Protein AF-A0A523YW96-F1 (afdb_monomer)

pLDDT: mean 78.61, std 20.6, range [33.56, 95.81]

Secondary structure (DSSP, 8-state):
--SHHHHHHHHHHHHHHHHHHHHHHHHHHHHHTT-----EEHHHHHHHHT-EES-GGGTT-EESEEES-TTT--TTEEEE--B-SS-BGGGGHHHHHHTT-SEEEEETT-S-STT--SSEEEEES-HHHHHHHHHHHHHHH--S-------SS-HHHHHHHHHHHHTT-

Sequence (169 aa):
MDLRLKAMKSRRAGLSETYQSAEGGLRSVISRLEIGMISLRFDQLAAITGGTLYNTGNASRSFRGVSIDSRSTKANELFFAIRGVRNDGHDFIDQAVQKGASGIVAELTYPKLDHIEDVAVVAVHNSHEAMIKLAKYYRETSRARFVAITGSNGKTTTKELAFRLISTV

Mean predicted aligned error: 11.54 Å

Structure (mmCIF, N/CA/C/O backbone):
data_AF-A0A523YW96-F1
#
_entry.id   AF-A0A523YW96-F1
#
loop_
_atom_site.group_PDB
_atom_site.id
_atom_site.type_symbol
_atom_site.label_atom_id
_atom_site.label_alt_id
_atom_site.label_comp_id
_atom_site.label_asym_id
_atom_site.label_entity_id
_atom_site.label_seq_id
_atom_site.pdbx_PDB_ins_code
_atom_site.Cartn_x
_atom_site.Cartn_y
_atom_site.Cartn_z
_atom_site.occupancy
_atom_site.B_iso_or_equiv
_atom_site.auth_seq_id
_atom_site.auth_comp_id
_atom_site.auth_asym_id
_atom_site.auth_atom_id
_atom_site.pdbx_PDB_model_num
ATOM 1 N N . MET A 1 1 ? 49.634 9.714 -12.722 1.00 43.75 1 MET A N 1
ATOM 2 C CA . MET A 1 1 ? 48.515 8.758 -12.577 1.00 43.75 1 MET A CA 1
ATOM 3 C C . MET A 1 1 ? 47.240 9.489 -12.124 1.00 43.75 1 MET A C 1
ATOM 5 O O . MET A 1 1 ? 46.650 9.089 -11.137 1.00 43.75 1 MET A O 1
ATOM 9 N N . ASP A 1 2 ? 46.825 10.583 -12.795 1.00 53.31 2 ASP A N 1
ATOM 10 C CA . ASP A 1 2 ? 45.789 11.470 -12.208 1.00 53.31 2 ASP A CA 1
ATOM 11 C C . ASP A 1 2 ? 44.952 12.316 -13.205 1.00 53.31 2 ASP A C 1
ATOM 13 O O . ASP A 1 2 ? 44.273 13.269 -12.834 1.00 53.31 2 ASP A O 1
ATOM 17 N N . LEU A 1 3 ? 44.971 11.978 -14.503 1.00 37.53 3 LEU A N 1
ATOM 18 C CA . LEU A 1 3 ? 44.184 12.693 -15.532 1.00 37.53 3 LEU A CA 1
ATOM 19 C C . LEU A 1 3 ? 42.905 11.936 -15.943 1.00 37.53 3 LEU A C 1
ATOM 21 O O . LEU A 1 3 ? 41.872 12.553 -16.194 1.00 37.53 3 LEU A O 1
ATOM 25 N N . ARG A 1 4 ? 42.914 10.594 -15.914 1.00 39.38 4 ARG A N 1
ATOM 26 C CA . ARG A 1 4 ? 41.722 9.766 -16.201 1.00 39.38 4 ARG A CA 1
ATOM 27 C C . ARG A 1 4 ? 40.691 9.761 -15.060 1.00 39.38 4 ARG A C 1
ATOM 29 O O . ARG A 1 4 ? 39.494 9.698 -15.328 1.00 39.38 4 ARG A O 1
ATOM 36 N N . LEU A 1 5 ? 41.130 9.901 -13.805 1.00 36.62 5 LEU A N 1
ATOM 37 C CA . LEU A 1 5 ? 40.242 9.915 -12.633 1.00 36.62 5 LEU A CA 1
ATOM 38 C C . LEU A 1 5 ? 39.464 11.240 -12.503 1.00 36.62 5 LEU A C 1
ATOM 40 O O . LEU A 1 5 ? 38.274 11.230 -12.182 1.00 36.62 5 LEU A O 1
ATOM 44 N N . LYS A 1 6 ? 40.106 12.376 -12.823 1.00 37.53 6 LYS A N 1
ATOM 45 C CA . LYS A 1 6 ? 39.453 13.698 -12.891 1.00 37.53 6 LYS A CA 1
ATOM 46 C C . LYS A 1 6 ? 38.390 13.758 -13.994 1.00 37.53 6 LYS A C 1
ATOM 48 O O . LYS A 1 6 ? 37.293 14.253 -13.746 1.00 37.53 6 LYS A O 1
ATOM 53 N N . ALA A 1 7 ? 38.656 13.162 -15.160 1.00 38.47 7 ALA A N 1
ATOM 54 C CA . ALA A 1 7 ? 37.689 13.086 -16.259 1.00 38.47 7 ALA A CA 1
ATOM 55 C C . ALA A 1 7 ? 36.452 12.221 -15.922 1.00 38.47 7 ALA A C 1
ATOM 57 O O . ALA A 1 7 ? 35.330 12.587 -16.273 1.00 38.47 7 ALA A O 1
ATOM 58 N N . MET A 1 8 ? 36.623 11.107 -15.194 1.00 36.06 8 MET A N 1
ATOM 59 C CA . MET A 1 8 ? 35.497 10.265 -14.751 1.00 36.06 8 MET A CA 1
ATOM 60 C C . MET A 1 8 ? 34.656 10.918 -13.645 1.00 36.06 8 MET A C 1
ATOM 62 O O . MET A 1 8 ? 33.432 10.801 -13.679 1.00 36.06 8 MET A O 1
ATOM 66 N N . LYS A 1 9 ? 35.268 11.640 -12.692 1.00 35.81 9 LYS A N 1
ATOM 67 C CA . LYS A 1 9 ? 34.523 12.391 -11.660 1.00 35.81 9 LYS A CA 1
ATOM 68 C C . LYS A 1 9 ? 33.726 13.556 -12.259 1.00 35.81 9 LYS A C 1
ATOM 70 O O . LYS A 1 9 ? 32.570 13.737 -11.893 1.00 35.81 9 LYS A O 1
ATOM 75 N N . SER A 1 10 ? 34.300 14.270 -13.230 1.00 37.25 10 SER A N 1
ATOM 76 C CA . SER A 1 10 ? 33.623 15.362 -13.946 1.00 37.25 10 SER A CA 1
ATOM 77 C C . SER A 1 10 ? 32.424 14.868 -14.776 1.00 37.25 10 SER A C 1
ATOM 79 O O . SER A 1 10 ? 31.349 15.461 -14.706 1.00 37.25 10 SER A O 1
ATOM 81 N N . ARG A 1 11 ? 32.533 13.713 -15.458 1.00 39.88 11 ARG A N 1
ATOM 82 C CA . ARG A 1 11 ? 31.388 13.088 -16.158 1.00 39.88 11 ARG A CA 1
ATOM 83 C C . ARG A 1 11 ? 30.288 12.588 -15.211 1.00 39.88 11 ARG A C 1
ATOM 85 O O . ARG A 1 11 ? 29.120 12.614 -15.582 1.00 39.88 11 ARG A O 1
ATOM 92 N N . ARG A 1 12 ? 30.637 12.144 -13.996 1.00 34.94 12 ARG A N 1
ATOM 93 C CA . ARG A 1 12 ? 29.672 11.654 -12.992 1.00 34.94 12 ARG A CA 1
ATOM 94 C C . ARG A 1 12 ? 28.856 12.789 -12.357 1.00 34.94 12 ARG A C 1
ATOM 96 O O . ARG A 1 12 ? 27.685 12.575 -12.075 1.00 34.94 12 ARG A O 1
ATOM 103 N N . ALA A 1 13 ? 29.447 13.978 -12.206 1.00 38.25 13 ALA A N 1
ATOM 104 C CA . ALA A 1 13 ? 28.755 15.185 -11.745 1.00 38.25 13 ALA A CA 1
ATOM 105 C C . ALA A 1 13 ? 27.769 15.740 -12.796 1.00 38.25 13 ALA A C 1
ATOM 107 O O . ALA A 1 13 ? 26.630 16.063 -12.467 1.00 38.25 13 ALA A O 1
ATOM 108 N N . GLY A 1 14 ? 28.156 15.744 -14.079 1.00 34.94 14 GLY A N 1
ATOM 109 C CA . GLY A 1 14 ? 27.250 16.147 -15.165 1.00 34.94 14 GLY A CA 1
ATOM 110 C C . GLY A 1 14 ? 26.058 15.198 -15.351 1.00 34.94 14 GLY A C 1
ATOM 111 O O . GLY A 1 14 ? 24.970 15.635 -15.721 1.00 34.94 14 GLY A O 1
ATOM 112 N N . LEU A 1 15 ? 26.235 13.905 -15.039 1.00 37.47 15 LEU A N 1
ATOM 113 C CA . LEU A 1 15 ? 25.155 12.912 -15.019 1.00 37.47 15 LEU A CA 1
ATOM 114 C C . LEU A 1 15 ? 24.182 13.121 -13.845 1.00 37.47 15 LEU A C 1
ATOM 116 O O . LEU A 1 15 ? 22.994 12.889 -14.028 1.00 37.47 15 LEU A O 1
ATOM 120 N N . SER A 1 16 ? 24.632 13.579 -12.667 1.00 41.50 16 SER A N 1
ATOM 121 C CA . SER A 1 16 ? 23.721 13.891 -11.549 1.00 41.50 16 SER A CA 1
ATOM 122 C C . SER A 1 16 ? 22.865 15.134 -11.811 1.00 41.50 16 SER A C 1
ATOM 124 O O . SER A 1 16 ? 21.668 15.097 -11.548 1.00 41.50 16 SER A O 1
ATOM 126 N N . GLU A 1 17 ? 23.429 16.183 -12.417 1.00 40.22 17 GLU A N 1
ATOM 127 C CA . GLU A 1 17 ? 22.686 17.406 -12.776 1.00 40.22 17 GLU A CA 1
ATOM 128 C C . GLU A 1 17 ? 21.647 17.172 -13.882 1.00 40.22 17 GLU A C 1
ATOM 130 O O . GLU A 1 17 ? 20.523 17.680 -13.813 1.00 40.22 17 GLU A O 1
ATOM 135 N N . THR A 1 18 ? 21.981 16.349 -14.884 1.00 46.03 18 THR A N 1
ATOM 136 C CA . THR A 1 18 ? 21.007 15.929 -15.907 1.00 46.03 18 THR A CA 1
ATOM 137 C C . THR A 1 18 ? 19.942 14.990 -15.339 1.00 46.03 18 THR A C 1
ATOM 139 O O . THR A 1 18 ? 18.788 15.099 -15.746 1.00 46.03 18 THR A O 1
ATOM 142 N N . TYR A 1 19 ? 20.271 14.136 -14.360 1.00 44.03 19 TYR A N 1
ATOM 143 C CA . TYR A 1 19 ? 19.282 13.327 -13.630 1.00 44.03 19 TYR A CA 1
ATOM 144 C C . TYR A 1 19 ? 18.330 14.180 -12.783 1.00 44.03 19 TYR A C 1
ATOM 146 O O . TYR A 1 19 ? 17.130 13.929 -12.792 1.00 44.03 19 TYR A O 1
ATOM 154 N N . GLN A 1 20 ? 18.829 15.209 -12.093 1.00 40.38 20 GLN A N 1
ATOM 155 C CA . GLN A 1 20 ? 17.990 16.134 -11.322 1.00 40.38 20 GLN A CA 1
ATOM 156 C C . GLN A 1 20 ? 17.095 16.999 -12.218 1.00 40.38 20 GLN A C 1
ATOM 158 O O . GLN A 1 20 ? 15.937 17.243 -11.881 1.00 40.38 20 GLN A O 1
ATOM 163 N N . SER A 1 21 ? 17.583 17.385 -13.399 1.00 43.03 21 SER A N 1
ATOM 164 C CA . SER A 1 21 ? 16.769 18.080 -14.405 1.00 43.03 21 SER A CA 1
ATOM 165 C C . SER A 1 21 ? 15.716 17.161 -15.043 1.00 43.03 21 SER A C 1
ATOM 167 O O . SER A 1 21 ? 14.578 17.584 -15.257 1.00 43.03 21 SER A O 1
ATOM 169 N N . ALA A 1 22 ? 16.050 15.886 -15.287 1.00 47.31 22 ALA A N 1
ATOM 170 C CA . ALA A 1 22 ? 15.100 14.876 -15.754 1.00 47.31 22 ALA A CA 1
ATOM 171 C C . ALA A 1 22 ? 14.041 14.545 -14.687 1.00 47.31 22 ALA A C 1
ATOM 173 O O . ALA A 1 22 ? 12.864 14.461 -15.026 1.00 47.31 22 ALA A O 1
ATOM 174 N N . GLU A 1 23 ? 14.410 14.455 -13.401 1.00 48.31 23 GLU A N 1
ATOM 175 C CA . GLU A 1 23 ? 13.459 14.328 -12.286 1.00 48.31 23 GLU A CA 1
ATOM 176 C C . GLU A 1 23 ? 12.517 15.529 -12.180 1.00 48.31 23 GLU A C 1
ATOM 178 O O . GLU A 1 23 ? 11.344 15.342 -11.877 1.00 48.31 23 GLU A O 1
ATOM 183 N N . GLY A 1 24 ? 12.990 16.752 -12.438 1.00 45.38 24 GLY A N 1
ATOM 184 C CA . GLY A 1 24 ? 12.137 17.944 -12.479 1.00 45.38 24 GLY A CA 1
ATOM 185 C C . GLY A 1 24 ? 11.082 17.862 -13.587 1.00 45.38 24 GLY A C 1
ATOM 186 O O . GLY A 1 24 ? 9.900 18.121 -13.347 1.00 45.38 24 GLY A O 1
ATOM 187 N N . GLY A 1 25 ? 11.490 17.411 -14.778 1.00 48.41 25 GLY A N 1
ATOM 188 C CA . GLY A 1 25 ? 10.592 17.133 -15.900 1.00 48.41 25 GLY A CA 1
ATOM 189 C C . GLY A 1 25 ? 9.590 16.022 -15.581 1.00 48.41 25 GLY A C 1
ATOM 190 O O . GLY A 1 25 ? 8.385 16.235 -15.717 1.00 48.41 25 GLY A O 1
ATOM 191 N N . LEU A 1 26 ? 10.070 14.888 -15.059 1.00 51.00 26 LEU A N 1
ATOM 192 C CA . LEU A 1 26 ? 9.258 13.763 -14.587 1.00 51.00 26 LEU A CA 1
ATOM 193 C C . LEU A 1 26 ? 8.283 14.189 -13.493 1.00 51.00 26 LEU A C 1
ATOM 195 O O . LEU A 1 26 ? 7.122 13.836 -13.589 1.00 51.00 26 LEU A O 1
ATOM 199 N N . ARG A 1 27 ? 8.688 14.989 -12.503 1.00 45.06 27 ARG A N 1
ATOM 200 C CA . ARG A 1 27 ? 7.795 15.521 -11.460 1.00 45.06 27 ARG A CA 1
ATOM 201 C C . ARG A 1 27 ? 6.721 16.432 -12.036 1.00 45.06 27 ARG A C 1
ATOM 203 O O . ARG A 1 27 ? 5.579 16.345 -11.605 1.00 45.06 27 ARG A O 1
ATOM 210 N N . SER A 1 28 ? 7.057 17.265 -13.021 1.00 36.09 28 SER A N 1
ATOM 211 C CA . SER A 1 28 ? 6.076 18.141 -13.672 1.00 36.09 28 SER A CA 1
ATOM 212 C C . SER A 1 28 ? 5.082 17.360 -14.544 1.00 36.09 28 SER A C 1
ATOM 214 O O . SER A 1 28 ? 3.898 17.683 -14.555 1.00 36.09 28 SER A O 1
ATOM 216 N N . VAL A 1 29 ? 5.536 16.295 -15.215 1.00 44.84 29 VAL A N 1
ATOM 217 C CA . VAL A 1 29 ? 4.696 15.407 -16.033 1.00 44.84 29 VAL A CA 1
ATOM 218 C C . VAL A 1 29 ? 3.874 14.468 -15.143 1.00 44.84 29 VAL A C 1
ATOM 220 O O . VAL A 1 29 ? 2.694 14.295 -15.399 1.00 44.84 29 VAL A O 1
ATOM 223 N N . ILE A 1 30 ? 4.438 13.951 -14.048 1.00 44.12 30 ILE A N 1
ATOM 224 C CA . ILE A 1 30 ? 3.756 13.161 -13.004 1.00 44.12 30 ILE A CA 1
ATOM 225 C C . ILE A 1 30 ? 2.767 14.020 -12.204 1.00 44.12 30 ILE A C 1
ATOM 227 O O . ILE A 1 30 ? 1.795 13.493 -11.690 1.00 44.12 30 ILE A O 1
ATOM 231 N N . SER A 1 31 ? 2.989 15.333 -12.096 1.00 33.88 31 SER A N 1
ATOM 232 C CA . SER A 1 31 ? 2.026 16.259 -11.489 1.00 33.88 31 SER A CA 1
ATOM 233 C C . SER A 1 31 ? 0.915 16.679 -12.456 1.00 33.88 31 SER A C 1
ATOM 235 O O . SER A 1 31 ? -0.160 17.036 -11.985 1.00 33.88 31 SER A O 1
ATOM 237 N N . ARG A 1 32 ? 1.164 16.698 -13.777 1.00 33.56 32 ARG A N 1
ATOM 238 C CA . ARG A 1 32 ? 0.154 17.011 -14.814 1.00 33.56 32 ARG A CA 1
ATOM 239 C C . ARG A 1 32 ? -0.659 15.793 -15.239 1.00 33.56 32 ARG A C 1
ATOM 241 O O . ARG A 1 32 ? -1.808 15.938 -15.635 1.00 33.56 32 ARG A O 1
ATOM 248 N N . LEU A 1 33 ? -0.069 14.606 -15.170 1.00 37.19 33 LEU A N 1
ATOM 249 C CA . LEU A 1 33 ? -0.791 13.349 -15.187 1.00 37.19 33 LEU A CA 1
ATOM 250 C C . LEU A 1 33 ? -1.361 13.188 -13.785 1.00 37.19 33 LEU A C 1
ATOM 252 O O . LEU A 1 33 ? -0.639 12.800 -12.875 1.00 37.19 33 LEU A O 1
ATOM 256 N N . GLU A 1 34 ? -2.642 13.474 -13.592 1.00 36.56 34 GLU A N 1
ATOM 257 C CA . GLU A 1 34 ? -3.375 12.882 -12.478 1.00 36.56 34 GLU A CA 1
ATOM 258 C C . GLU A 1 34 ? -3.288 11.356 -12.647 1.00 36.56 34 GLU A C 1
ATOM 260 O O . GLU A 1 34 ? -4.137 10.724 -13.274 1.00 36.56 34 GLU A O 1
ATOM 265 N N . ILE A 1 35 ? -2.194 10.751 -12.171 1.00 44.94 35 ILE A N 1
ATOM 266 C CA . ILE A 1 35 ? -2.075 9.312 -11.984 1.00 44.94 35 ILE A CA 1
ATOM 267 C C . ILE A 1 35 ? -3.238 8.998 -11.066 1.00 44.94 35 ILE A C 1
ATOM 269 O O . ILE A 1 35 ? -3.193 9.399 -9.904 1.00 44.94 35 ILE A O 1
ATOM 273 N N . GLY A 1 36 ? -4.292 8.413 -11.647 1.00 48.59 36 GLY A N 1
ATOM 274 C CA . GLY A 1 36 ? -5.610 8.292 -11.039 1.00 48.59 36 GLY A CA 1
ATOM 275 C C . GLY A 1 36 ? -5.467 8.028 -9.555 1.00 48.59 36 GLY A C 1
ATOM 276 O O . GLY A 1 36 ? -4.957 6.976 -9.166 1.00 48.59 36 GLY A O 1
ATOM 277 N N . MET A 1 37 ? -5.802 9.044 -8.754 1.00 58.19 37 MET A N 1
ATOM 278 C CA . MET A 1 37 ? -5.656 8.977 -7.310 1.00 58.19 37 MET A CA 1
ATOM 279 C C . MET A 1 37 ? -6.319 7.683 -6.857 1.00 58.19 37 MET A C 1
ATOM 281 O O . MET A 1 37 ? -7.479 7.434 -7.188 1.00 58.19 37 MET A O 1
ATOM 285 N N . ILE A 1 38 ? -5.559 6.842 -6.155 1.00 69.69 38 ILE A N 1
ATOM 286 C CA . ILE A 1 38 ? -6.056 5.623 -5.520 1.00 69.69 38 ILE A CA 1
ATOM 287 C C . ILE A 1 38 ? -7.191 6.065 -4.604 1.00 69.69 38 ILE A C 1
ATOM 289 O O . ILE A 1 38 ? -6.920 6.532 -3.515 1.00 69.69 38 ILE A O 1
ATOM 293 N N . SER A 1 39 ? -8.439 5.996 -5.063 1.00 84.25 39 SER A N 1
ATOM 294 C CA . SER A 1 39 ? -9.620 6.355 -4.280 1.00 84.25 39 SER A CA 1
ATOM 295 C C . SER A 1 39 ? -10.450 5.101 -4.108 1.00 84.25 39 SER A C 1
ATOM 297 O O . SER A 1 39 ? -11.191 4.705 -5.008 1.00 84.25 39 SER A O 1
ATOM 299 N N . LEU A 1 40 ? -10.272 4.445 -2.969 1.00 88.88 40 LEU A N 1
ATOM 300 C CA . LEU A 1 40 ? -10.950 3.202 -2.630 1.00 88.88 40 LEU A CA 1
ATOM 301 C C . LEU A 1 40 ? -11.516 3.323 -1.222 1.00 88.88 40 LEU A C 1
ATOM 303 O O . LEU A 1 40 ? -10.911 3.954 -0.352 1.00 88.88 40 LEU A O 1
ATOM 307 N N . ARG A 1 41 ? -12.684 2.727 -1.007 1.00 92.75 41 ARG A N 1
ATOM 308 C CA . ARG A 1 41 ? -13.277 2.625 0.322 1.00 92.75 41 ARG A CA 1
ATOM 309 C C . ARG A 1 41 ? -12.701 1.443 1.103 1.00 92.75 41 ARG A C 1
ATOM 311 O O . ARG A 1 41 ? -12.184 0.491 0.513 1.00 92.75 41 ARG A O 1
ATOM 318 N N . PHE A 1 42 ? -12.803 1.486 2.428 1.00 92.62 42 PHE A N 1
ATOM 319 C CA . PHE A 1 42 ? -12.266 0.426 3.285 1.00 92.62 42 PHE A CA 1
ATOM 320 C C . PHE A 1 42 ? -13.047 -0.895 3.196 1.00 92.62 42 PHE A C 1
ATOM 322 O O . PHE A 1 42 ? -12.433 -1.957 3.287 1.00 92.62 42 PHE A O 1
ATOM 329 N N . ASP A 1 43 ? -14.357 -0.859 2.931 1.00 92.44 43 ASP A N 1
ATOM 330 C CA . ASP A 1 43 ? -15.159 -2.056 2.617 1.00 92.44 43 ASP A CA 1
ATOM 331 C C . ASP A 1 43 ? -14.642 -2.778 1.358 1.00 92.44 43 ASP A C 1
ATOM 333 O O . ASP A 1 43 ? -14.434 -3.993 1.353 1.00 92.44 43 ASP A O 1
ATOM 337 N N . GLN A 1 44 ? -14.360 -2.018 0.300 1.00 92.94 44 GLN A N 1
ATOM 338 C CA . GLN A 1 44 ? -13.801 -2.541 -0.945 1.00 92.94 44 GLN A CA 1
ATOM 339 C C . GLN A 1 44 ? -12.374 -3.058 -0.747 1.00 92.94 44 GLN A C 1
ATOM 341 O O . GLN A 1 44 ? -12.020 -4.104 -1.288 1.00 92.94 44 GLN A O 1
ATOM 346 N N . LEU A 1 45 ? -11.560 -2.354 0.045 1.00 94.12 45 LEU A N 1
ATOM 347 C CA . LEU A 1 45 ? -10.207 -2.792 0.384 1.00 94.12 45 LEU A CA 1
ATOM 348 C C . LEU A 1 45 ? -10.216 -4.150 1.091 1.00 94.12 45 LEU A C 1
ATOM 350 O O . LEU A 1 45 ? -9.440 -5.034 0.722 1.00 94.12 45 LEU A O 1
ATOM 354 N N . ALA A 1 46 ? -11.100 -4.332 2.074 1.00 93.81 46 ALA A N 1
ATOM 355 C CA . ALA A 1 46 ? -11.255 -5.600 2.778 1.00 93.81 46 ALA A CA 1
ATOM 356 C C . ALA A 1 46 ? -11.659 -6.722 1.806 1.00 93.81 46 ALA A C 1
ATOM 358 O O . ALA A 1 46 ? -11.018 -7.773 1.782 1.00 93.81 46 ALA A O 1
ATOM 359 N N . ALA A 1 47 ? -12.620 -6.461 0.911 1.00 93.75 47 ALA A N 1
ATOM 360 C CA . ALA A 1 47 ? -13.048 -7.423 -0.105 1.00 93.75 47 ALA A CA 1
ATOM 361 C C . ALA A 1 47 ? -11.923 -7.816 -1.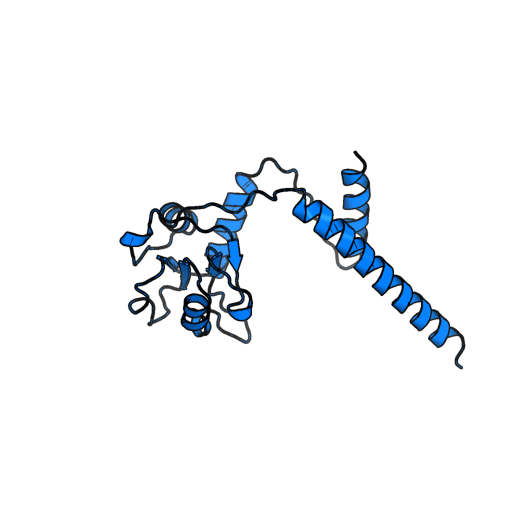086 1.00 93.75 47 ALA A C 1
ATOM 363 O O . ALA A 1 47 ? -11.750 -8.996 -1.384 1.00 93.75 47 ALA A O 1
ATOM 364 N N . ILE A 1 48 ? -11.124 -6.853 -1.564 1.00 94.19 48 ILE A N 1
ATOM 365 C CA . ILE A 1 48 ? -10.019 -7.102 -2.511 1.00 94.19 48 ILE A CA 1
ATOM 366 C C . ILE A 1 48 ? -8.875 -7.873 -1.848 1.00 94.19 48 ILE A C 1
ATOM 368 O O . ILE A 1 48 ? -8.285 -8.776 -2.446 1.00 94.19 48 ILE A O 1
ATOM 372 N N . THR A 1 49 ? -8.530 -7.508 -0.616 1.00 93.62 49 THR A N 1
ATOM 373 C CA . THR A 1 49 ? -7.416 -8.136 0.105 1.00 93.62 49 THR A CA 1
ATOM 374 C C . THR A 1 49 ? -7.802 -9.494 0.703 1.00 93.62 49 THR A C 1
ATOM 376 O O . THR A 1 49 ? -6.925 -10.342 0.914 1.00 93.62 49 THR A O 1
ATOM 379 N N . GLY A 1 50 ? -9.102 -9.749 0.889 1.00 92.31 50 GLY A N 1
ATOM 380 C CA . GLY A 1 50 ? -9.622 -10.879 1.662 1.00 92.31 50 GLY A CA 1
ATOM 381 C C . GLY A 1 50 ? -9.402 -10.688 3.164 1.00 92.31 50 GLY A C 1
ATOM 382 O O . GLY A 1 50 ? -9.153 -11.661 3.873 1.00 92.31 50 GLY A O 1
ATOM 383 N N . GLY A 1 51 ? -9.386 -9.431 3.612 1.00 91.62 51 GLY A N 1
ATOM 384 C CA . GLY A 1 51 ? -9.208 -9.046 5.006 1.00 91.62 51 GLY A CA 1
ATOM 385 C C . GLY A 1 51 ? -10.529 -8.815 5.734 1.00 91.62 51 GLY A C 1
ATOM 386 O O . GLY A 1 51 ? -11.586 -8.682 5.118 1.00 91.62 51 GLY A O 1
ATOM 387 N N . THR A 1 52 ? -10.444 -8.714 7.056 1.00 91.00 52 THR A N 1
ATOM 388 C CA . THR A 1 52 ? -11.565 -8.398 7.945 1.00 91.00 52 THR A CA 1
ATOM 389 C C . THR A 1 52 ? -11.439 -6.958 8.423 1.00 91.00 52 THR A C 1
ATOM 391 O O . THR A 1 52 ? -10.380 -6.544 8.893 1.00 91.00 52 THR A O 1
ATOM 394 N N . LEU A 1 53 ? -12.516 -6.182 8.309 1.00 90.38 53 LEU A N 1
ATOM 395 C CA . LEU A 1 53 ? -12.567 -4.813 8.818 1.00 90.38 53 LEU A CA 1
ATOM 396 C C . LEU A 1 53 ? -12.989 -4.827 10.295 1.00 90.38 53 LEU A C 1
ATOM 398 O O . LEU A 1 53 ? -14.086 -5.285 10.602 1.00 90.38 53 LEU A O 1
ATOM 402 N N . TYR A 1 54 ? -12.145 -4.306 11.187 1.00 83.50 54 TYR A N 1
ATOM 403 C CA . TYR A 1 54 ? -12.413 -4.300 12.635 1.00 83.50 54 TYR A CA 1
ATOM 404 C C . TYR A 1 54 ? -13.298 -3.125 13.078 1.00 83.50 54 TYR A C 1
ATOM 406 O O . TYR A 1 54 ? -14.123 -3.277 13.972 1.00 83.50 54 TYR A O 1
ATOM 414 N N . ASN A 1 55 ? -13.203 -1.971 12.407 1.00 72.94 55 ASN A N 1
ATOM 415 C CA . ASN A 1 55 ? -14.011 -0.788 12.712 1.00 72.94 55 ASN A CA 1
ATOM 416 C C . ASN A 1 55 ? -14.949 -0.438 11.547 1.00 72.94 55 ASN A C 1
ATOM 418 O O . ASN A 1 55 ? -14.622 0.359 10.659 1.00 72.94 55 ASN A O 1
ATOM 422 N N . THR A 1 56 ? -16.134 -1.050 11.547 1.00 71.00 56 THR A N 1
ATOM 423 C CA . THR A 1 56 ? -17.158 -0.860 10.508 1.00 71.00 56 THR A CA 1
ATOM 424 C C . THR A 1 56 ? -17.710 0.564 10.445 1.00 71.00 56 THR A C 1
ATOM 426 O O . THR A 1 56 ? -18.186 0.967 9.384 1.00 71.00 56 THR A O 1
ATOM 429 N N . GLY A 1 57 ? -17.572 1.370 11.505 1.00 73.25 57 GLY A N 1
ATOM 430 C CA . GLY A 1 57 ? -17.954 2.788 11.495 1.00 73.25 57 GLY A CA 1
ATOM 431 C C . GLY A 1 57 ? -17.187 3.615 10.456 1.00 73.25 57 GLY A C 1
ATOM 432 O O . GLY A 1 57 ? -17.711 4.589 9.920 1.00 73.25 57 GLY A O 1
ATOM 433 N N . ASN A 1 58 ? -15.977 3.179 10.093 1.00 80.38 58 ASN A N 1
ATOM 434 C CA . ASN A 1 58 ? -15.146 3.817 9.075 1.00 80.38 58 ASN A CA 1
ATOM 435 C C . ASN A 1 58 ? -15.216 3.120 7.698 1.00 80.38 58 ASN A C 1
ATOM 437 O O . ASN A 1 58 ? -14.509 3.531 6.779 1.00 80.38 58 ASN A O 1
ATOM 441 N N . ALA A 1 59 ? -16.068 2.102 7.514 1.00 80.50 59 ALA A N 1
ATOM 442 C CA . ALA A 1 59 ? -16.104 1.275 6.299 1.00 80.50 59 ALA A CA 1
ATOM 443 C C . ALA A 1 59 ? -16.333 2.071 5.003 1.00 80.50 59 ALA A C 1
ATOM 445 O O . ALA A 1 59 ? -15.753 1.758 3.963 1.00 80.50 59 ALA A O 1
ATOM 446 N N . SER A 1 60 ? -17.169 3.111 5.069 1.00 86.62 60 SER A N 1
ATOM 447 C CA . SER A 1 60 ? -17.531 3.957 3.927 1.00 86.62 60 SER A CA 1
ATOM 448 C C . SER A 1 60 ? -16.498 5.042 3.611 1.00 86.62 60 SER A C 1
ATOM 450 O O . SER A 1 60 ? -16.581 5.667 2.550 1.00 86.62 60 SER A O 1
ATOM 452 N N . ARG A 1 61 ? -15.517 5.274 4.497 1.00 88.94 61 ARG A N 1
ATOM 453 C CA . ARG A 1 61 ? -14.458 6.263 4.270 1.00 88.94 61 ARG A CA 1
ATOM 454 C C . ARG A 1 61 ? -13.515 5.767 3.181 1.00 88.94 61 ARG A C 1
ATOM 456 O O . ARG A 1 61 ? -13.306 4.568 3.008 1.00 88.94 61 ARG A O 1
ATOM 463 N N . SER A 1 62 ? -12.949 6.714 2.444 1.00 90.12 62 SER A N 1
ATOM 464 C CA . SER A 1 62 ? -11.994 6.450 1.371 1.00 90.12 62 SER A CA 1
ATOM 465 C C . SER A 1 62 ? -10.609 6.966 1.724 1.00 90.12 62 SER A C 1
ATOM 467 O O . SER A 1 62 ? -10.490 8.054 2.290 1.00 90.12 62 SER A O 1
ATOM 469 N N . PHE A 1 63 ? -9.580 6.253 1.286 1.00 90.19 63 PHE A N 1
ATOM 470 C CA . PHE A 1 63 ? -8.201 6.738 1.270 1.00 90.19 63 PHE A CA 1
ATOM 471 C C . PHE A 1 63 ? -7.811 7.179 -0.147 1.00 90.19 63 PHE A C 1
ATOM 473 O O . PHE A 1 63 ? -8.471 6.807 -1.114 1.00 90.19 63 PHE A O 1
ATOM 480 N N . ARG A 1 64 ? -6.772 8.014 -0.251 1.00 88.19 64 ARG A N 1
ATOM 481 C CA . ARG A 1 64 ? -6.280 8.671 -1.478 1.00 88.19 64 ARG A CA 1
ATOM 482 C C . ARG A 1 64 ? -4.841 8.300 -1.857 1.00 88.19 64 ARG A C 1
ATOM 484 O O . ARG A 1 64 ? -4.327 8.765 -2.872 1.00 88.19 64 ARG A O 1
ATOM 491 N N . GLY A 1 65 ? -4.187 7.475 -1.044 1.00 88.00 65 GLY A N 1
ATOM 492 C CA . GLY A 1 65 ? -2.808 7.040 -1.240 1.00 88.00 65 GLY A CA 1
ATOM 493 C C . GLY A 1 65 ? -2.452 5.877 -0.322 1.00 88.00 65 GLY A C 1
ATOM 494 O O . GLY A 1 65 ? -3.215 5.544 0.582 1.00 88.00 65 GLY A O 1
ATOM 495 N N . VAL A 1 66 ? -1.303 5.252 -0.568 1.00 91.00 66 VAL A N 1
ATOM 496 C CA . VAL A 1 66 ? -0.792 4.125 0.222 1.00 91.00 66 VAL A CA 1
ATOM 497 C C . VAL A 1 66 ? 0.661 4.406 0.588 1.00 91.00 66 VAL A C 1
ATOM 499 O O . VAL A 1 66 ? 1.447 4.788 -0.278 1.00 91.00 66 VAL A O 1
ATOM 502 N N . SER A 1 67 ? 1.023 4.184 1.848 1.00 91.69 67 SER A N 1
ATOM 503 C CA . SER A 1 67 ? 2.393 4.290 2.347 1.00 91.69 67 SER A CA 1
ATOM 504 C C . SER A 1 67 ? 2.784 3.019 3.099 1.00 91.69 67 SER A C 1
ATOM 506 O O . SER A 1 67 ? 1.989 2.467 3.851 1.00 91.69 67 SER A O 1
ATOM 508 N N . ILE A 1 68 ? 4.027 2.571 2.918 1.00 92.50 68 ILE A N 1
ATOM 509 C CA . ILE A 1 68 ? 4.650 1.493 3.712 1.00 92.50 68 ILE A CA 1
ATOM 510 C C . ILE A 1 68 ? 5.649 2.039 4.742 1.00 92.50 68 ILE A C 1
ATOM 512 O O . ILE A 1 68 ? 6.263 1.275 5.479 1.00 92.50 68 ILE A O 1
ATOM 516 N N . ASP A 1 69 ? 5.856 3.358 4.765 1.00 89.94 69 ASP A N 1
ATOM 517 C CA . ASP A 1 69 ? 6.777 4.036 5.674 1.00 89.94 69 ASP A CA 1
ATOM 518 C C . ASP A 1 69 ? 5.978 5.006 6.551 1.00 89.94 69 ASP A C 1
ATOM 520 O O . ASP A 1 69 ? 5.366 5.975 6.082 1.00 89.94 69 ASP A O 1
ATOM 524 N N . SER A 1 70 ? 5.968 4.733 7.854 1.00 88.44 70 SER A N 1
ATOM 525 C CA . SER A 1 70 ? 5.250 5.529 8.850 1.00 88.44 70 SER A CA 1
ATOM 526 C C . SER A 1 70 ? 5.750 6.976 8.888 1.00 88.44 70 SER A C 1
ATOM 528 O O . SER A 1 70 ? 4.987 7.889 9.199 1.00 88.44 70 SER A O 1
ATOM 530 N N . ARG A 1 71 ? 7.011 7.221 8.504 1.00 87.88 71 ARG A N 1
ATOM 531 C CA . ARG A 1 71 ? 7.632 8.555 8.509 1.00 87.88 71 ARG A CA 1
ATOM 532 C C . ARG A 1 71 ? 7.117 9.444 7.382 1.00 87.88 71 ARG A C 1
ATOM 534 O O . ARG A 1 71 ? 7.104 10.663 7.547 1.00 87.88 71 ARG A O 1
ATOM 541 N N . SER A 1 72 ? 6.719 8.854 6.253 1.00 86.75 72 SER A N 1
ATOM 542 C CA . SER A 1 72 ? 6.198 9.578 5.086 1.00 86.75 72 SER A CA 1
ATOM 543 C C . SER A 1 72 ? 4.677 9.565 4.975 1.00 86.75 72 SER A C 1
ATOM 545 O O . SER A 1 72 ? 4.158 10.202 4.063 1.00 86.75 72 SER A O 1
ATOM 547 N N . THR A 1 73 ? 3.984 8.850 5.866 1.00 87.81 73 THR A N 1
ATOM 548 C CA . THR A 1 73 ? 2.521 8.717 5.847 1.00 87.81 73 THR A CA 1
ATOM 549 C C . THR A 1 73 ? 1.845 10.065 6.091 1.00 87.81 73 THR A C 1
ATOM 551 O O . THR A 1 73 ? 2.273 10.833 6.957 1.00 87.81 73 THR A O 1
ATOM 554 N N . LYS A 1 74 ? 0.793 10.354 5.320 1.00 87.12 74 LYS A N 1
ATOM 555 C CA . LYS A 1 74 ? 0.037 11.612 5.378 1.00 87.12 74 LYS A CA 1
ATOM 556 C C . LYS A 1 74 ? -1.449 11.394 5.656 1.00 87.12 74 LYS A C 1
ATOM 558 O O . LYS A 1 74 ? -1.979 10.288 5.566 1.00 87.12 74 LYS A O 1
ATOM 563 N N . ALA A 1 75 ? -2.135 12.506 5.912 1.00 86.56 75 ALA A N 1
ATOM 564 C CA . ALA A 1 75 ? -3.588 12.562 5.957 1.00 86.56 75 ALA A CA 1
ATOM 565 C C . ALA A 1 75 ? -4.225 11.959 4.695 1.00 86.56 75 ALA A C 1
ATOM 567 O O . ALA A 1 75 ? -3.801 12.253 3.577 1.00 86.56 75 ALA A O 1
ATOM 568 N N . ASN A 1 76 ? -5.286 11.170 4.884 1.00 86.44 76 ASN A N 1
ATOM 569 C CA . ASN A 1 76 ? -6.000 10.440 3.826 1.00 86.44 76 ASN A CA 1
ATOM 570 C C . ASN A 1 76 ? -5.197 9.325 3.143 1.00 86.44 76 ASN A C 1
ATOM 572 O O . ASN A 1 76 ? -5.641 8.812 2.119 1.00 86.44 76 ASN A O 1
ATOM 576 N N . GLU A 1 77 ? -4.043 8.924 3.672 1.00 90.94 77 GLU A N 1
ATOM 577 C CA . GLU A 1 77 ? -3.331 7.747 3.175 1.00 90.94 77 GLU A CA 1
ATOM 578 C C . GLU A 1 77 ? -3.668 6.507 4.004 1.00 90.94 77 GLU A C 1
ATOM 580 O O . GLU A 1 77 ? -4.076 6.587 5.167 1.00 90.94 77 GLU A O 1
ATOM 585 N N . LEU A 1 78 ? -3.522 5.353 3.368 1.00 92.44 78 LEU A N 1
ATOM 586 C CA . LEU A 1 78 ? -3.534 4.043 3.986 1.00 92.44 78 LEU A CA 1
ATOM 587 C C . LEU A 1 78 ? -2.099 3.675 4.365 1.00 92.44 78 LEU A C 1
ATOM 589 O O . LEU A 1 78 ? -1.227 3.640 3.495 1.00 92.44 78 LEU A O 1
ATOM 593 N N . PHE A 1 79 ? -1.853 3.366 5.634 1.00 94.50 79 PHE A N 1
ATOM 594 C CA . PHE A 1 79 ? -0.584 2.779 6.046 1.00 94.50 79 PHE A CA 1
ATOM 595 C C . PHE A 1 79 ? -0.648 1.258 5.930 1.00 94.50 79 PHE A C 1
ATOM 597 O O . PHE A 1 79 ? -1.579 0.620 6.421 1.00 94.50 79 PHE A O 1
ATOM 604 N N . PHE A 1 80 ? 0.346 0.674 5.277 1.00 94.75 80 PHE A N 1
ATOM 605 C CA . PHE A 1 80 ? 0.433 -0.756 5.048 1.00 94.75 80 PHE A CA 1
ATOM 606 C C . PHE A 1 80 ? 1.593 -1.328 5.863 1.00 94.75 80 PHE A C 1
ATOM 608 O O . PHE A 1 80 ? 2.763 -1.122 5.530 1.00 94.75 80 PHE A O 1
ATOM 615 N N . ALA A 1 81 ? 1.268 -2.052 6.932 1.00 94.12 81 ALA A N 1
ATOM 616 C CA . ALA A 1 81 ? 2.247 -2.650 7.825 1.00 94.12 81 ALA A CA 1
ATOM 617 C C . ALA A 1 81 ? 2.874 -3.889 7.169 1.00 94.12 81 ALA A C 1
ATOM 619 O O . ALA A 1 81 ? 2.389 -5.006 7.311 1.00 94.12 81 ALA A O 1
ATOM 620 N N . ILE A 1 82 ? 3.945 -3.681 6.400 1.00 92.81 82 ILE A N 1
ATOM 621 C CA . ILE A 1 82 ? 4.698 -4.763 5.757 1.00 92.81 82 ILE A CA 1
ATOM 622 C C . ILE A 1 82 ? 5.790 -5.264 6.702 1.00 92.81 82 ILE A C 1
ATOM 624 O O . ILE A 1 82 ? 6.617 -4.485 7.183 1.00 92.81 82 ILE A O 1
ATOM 628 N N . ARG A 1 83 ? 5.856 -6.581 6.908 1.00 88.31 83 ARG A N 1
ATOM 629 C CA . ARG A 1 83 ? 6.976 -7.212 7.613 1.00 88.31 83 ARG A CA 1
ATOM 630 C C . ARG A 1 83 ? 8.207 -7.283 6.703 1.00 88.31 83 ARG A C 1
ATOM 632 O O . ARG A 1 83 ? 8.208 -7.970 5.683 1.00 88.31 83 ARG A O 1
ATOM 639 N N . GLY A 1 84 ? 9.261 -6.559 7.068 1.00 85.81 84 GLY A N 1
ATOM 640 C CA . GLY A 1 84 ? 10.555 -6.594 6.393 1.00 85.81 84 GLY A CA 1
ATOM 641 C C . GLY A 1 84 ? 11.540 -7.569 7.044 1.00 85.81 84 GLY A C 1
ATOM 642 O O . GLY A 1 84 ? 11.281 -8.150 8.091 1.00 85.81 84 GLY A O 1
ATOM 643 N N . VAL A 1 85 ? 12.722 -7.714 6.435 1.00 84.00 85 VAL A N 1
ATOM 644 C CA . VAL A 1 85 ? 13.799 -8.587 6.954 1.00 84.00 85 VAL A CA 1
ATOM 645 C C . VAL A 1 85 ? 14.418 -8.040 8.246 1.00 84.00 85 VAL A C 1
ATOM 647 O O . VAL A 1 85 ? 14.864 -8.806 9.092 1.00 84.00 85 VAL A O 1
ATOM 650 N N . ARG A 1 86 ? 14.496 -6.709 8.375 1.00 84.12 86 ARG A N 1
ATOM 651 C CA . ARG A 1 86 ? 15.137 -6.028 9.516 1.00 84.12 86 ARG A CA 1
ATOM 652 C C . ARG A 1 86 ? 14.147 -5.370 10.469 1.00 84.12 86 ARG A C 1
ATOM 654 O O . ARG A 1 86 ? 14.425 -5.305 11.657 1.00 84.12 86 ARG A O 1
ATOM 661 N N . ASN A 1 87 ? 13.033 -4.878 9.933 1.00 87.75 87 ASN A N 1
ATOM 662 C CA . ASN A 1 87 ? 12.043 -4.103 10.668 1.00 87.75 87 ASN A CA 1
ATOM 663 C C . ASN A 1 87 ? 10.655 -4.672 10.382 1.00 87.75 87 ASN A C 1
ATOM 665 O O . ASN A 1 87 ? 10.366 -5.023 9.234 1.00 87.75 87 ASN A O 1
ATOM 669 N N . ASP A 1 88 ? 9.800 -4.699 11.399 1.00 90.00 88 ASP A N 1
ATOM 670 C CA . ASP A 1 88 ? 8.396 -5.057 11.259 1.00 90.00 88 ASP A CA 1
ATOM 671 C C . ASP A 1 88 ? 7.545 -3.783 11.141 1.00 90.00 88 ASP A C 1
ATOM 673 O O . ASP A 1 88 ? 7.559 -2.931 12.027 1.00 90.00 88 ASP A O 1
ATOM 677 N N . GLY A 1 89 ? 6.822 -3.616 10.028 1.00 90.06 89 GLY A N 1
ATOM 678 C CA . GLY A 1 89 ? 5.963 -2.452 9.792 1.00 90.06 89 GLY A CA 1
ATOM 679 C C . GLY A 1 89 ? 4.862 -2.286 10.842 1.00 90.06 89 GLY A C 1
ATOM 680 O O . GLY A 1 89 ? 4.390 -1.170 11.062 1.00 90.06 89 GLY A O 1
ATOM 681 N N . HIS A 1 90 ? 4.483 -3.373 11.516 1.00 93.56 90 HIS A N 1
ATOM 682 C CA . HIS A 1 90 ? 3.441 -3.362 12.538 1.00 93.56 90 HIS A CA 1
ATOM 683 C C . HIS A 1 90 ? 3.832 -2.550 13.776 1.00 93.56 90 HIS A C 1
ATOM 685 O O . HIS A 1 90 ? 2.980 -1.904 14.382 1.00 93.56 90 HIS A O 1
ATOM 691 N N . ASP A 1 91 ? 5.125 -2.486 14.100 1.00 92.62 91 ASP A N 1
ATOM 692 C CA . ASP A 1 91 ? 5.631 -1.710 15.239 1.00 92.62 91 ASP A CA 1
ATOM 693 C C . ASP A 1 91 ? 5.471 -0.193 15.050 1.00 92.62 91 ASP A C 1
ATOM 695 O O . ASP A 1 91 ? 5.602 0.576 16.001 1.00 92.62 91 ASP A O 1
ATOM 699 N N . PHE A 1 92 ? 5.167 0.253 13.828 1.00 92.62 92 PHE A N 1
ATOM 700 C CA . PHE A 1 92 ? 5.024 1.666 13.479 1.00 92.62 92 PHE A CA 1
ATOM 701 C C . PHE A 1 92 ? 3.577 2.091 13.212 1.00 92.62 92 PHE A C 1
ATOM 703 O O . PHE A 1 92 ? 3.348 3.207 12.737 1.00 92.62 92 PHE A O 1
ATOM 710 N N . ILE A 1 93 ? 2.597 1.235 13.520 1.00 92.88 93 ILE A N 1
ATOM 711 C CA . ILE A 1 93 ? 1.177 1.541 13.314 1.00 92.88 93 ILE A CA 1
ATOM 712 C C . ILE A 1 93 ? 0.766 2.781 14.115 1.00 92.88 93 ILE A C 1
ATOM 714 O O . ILE A 1 93 ? 0.233 3.723 13.532 1.00 92.88 93 ILE A O 1
ATOM 718 N N . ASP A 1 94 ? 1.095 2.843 15.408 1.00 91.81 94 ASP A N 1
ATOM 719 C CA . ASP A 1 94 ? 0.744 3.989 16.261 1.00 91.81 94 ASP A CA 1
ATOM 720 C C . ASP A 1 94 ? 1.341 5.298 15.722 1.00 91.81 94 ASP A C 1
ATOM 722 O O . ASP A 1 94 ? 0.692 6.344 15.703 1.00 91.81 94 ASP A O 1
ATOM 726 N N . GLN A 1 95 ? 2.570 5.236 15.203 1.00 92.44 95 GLN A N 1
ATOM 727 C CA . GLN A 1 95 ? 3.223 6.382 14.577 1.00 92.44 95 GLN A CA 1
ATOM 728 C C . GLN A 1 95 ? 2.488 6.830 13.306 1.00 92.44 95 GLN A C 1
ATOM 730 O O . GLN A 1 95 ? 2.341 8.031 13.073 1.00 92.44 95 GLN A O 1
ATOM 735 N N . ALA A 1 96 ? 2.033 5.889 12.477 1.00 91.88 96 ALA A N 1
ATOM 736 C CA . ALA A 1 96 ? 1.271 6.200 11.274 1.00 91.88 96 ALA A CA 1
ATOM 737 C C . ALA A 1 96 ? -0.088 6.837 11.613 1.00 91.88 96 ALA A C 1
ATOM 739 O O . ALA A 1 96 ? -0.469 7.830 10.990 1.00 91.88 96 ALA A O 1
ATOM 740 N N . VAL A 1 97 ? -0.776 6.330 12.643 1.00 91.06 97 VAL A N 1
ATOM 741 C CA . VAL A 1 97 ? -2.024 6.920 13.158 1.00 91.06 97 VAL A CA 1
ATOM 742 C C . VAL A 1 97 ? -1.782 8.352 13.639 1.00 91.06 97 VAL A C 1
ATOM 744 O O . VAL A 1 97 ? -2.475 9.267 13.200 1.00 91.06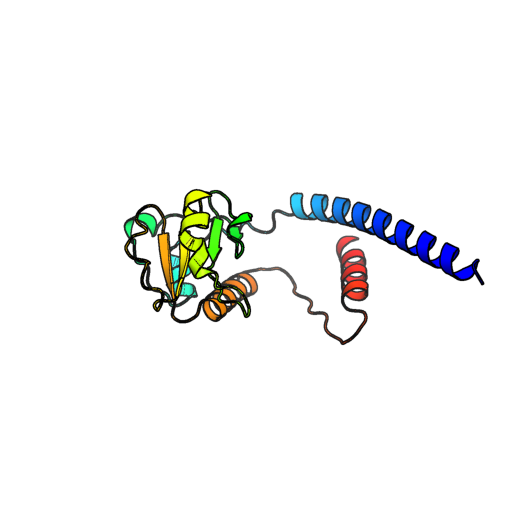 97 VAL A O 1
ATOM 747 N N . GLN A 1 98 ? -0.733 8.591 14.435 1.00 90.44 98 GLN A N 1
ATOM 748 C CA . GLN A 1 98 ? -0.363 9.939 14.900 1.00 90.44 98 GLN A CA 1
ATOM 749 C C . GLN A 1 98 ? -0.033 10.912 13.756 1.00 90.44 98 GLN A C 1
ATOM 751 O O . GLN A 1 98 ? -0.231 12.119 13.884 1.00 90.44 98 GLN A O 1
ATOM 756 N N . LYS A 1 99 ? 0.471 10.408 12.624 1.00 88.81 99 LYS A N 1
ATOM 757 C CA . LYS A 1 99 ? 0.732 11.202 11.411 1.00 88.81 99 LYS A CA 1
ATOM 758 C C . LYS A 1 99 ? -0.522 11.486 10.579 1.00 88.81 99 LYS A C 1
ATOM 760 O O . LYS A 1 99 ? -0.444 12.244 9.612 1.00 88.81 99 LYS A O 1
ATOM 765 N N . GLY A 1 100 ? -1.667 10.926 10.964 1.00 87.69 100 GLY A N 1
ATOM 766 C CA . GLY A 1 100 ? -2.957 11.149 10.321 1.00 87.69 100 GLY A CA 1
ATOM 767 C C . GLY A 1 100 ? -3.320 10.105 9.269 1.00 87.69 100 GLY A C 1
ATOM 768 O O . GLY A 1 100 ? -4.122 10.411 8.386 1.00 87.69 100 GLY A O 1
ATOM 769 N N . ALA A 1 101 ? -2.752 8.894 9.324 1.00 91.19 101 ALA A N 1
ATOM 770 C CA . ALA A 1 101 ? -3.216 7.795 8.479 1.00 91.19 101 ALA A CA 1
ATOM 771 C C . ALA A 1 101 ? -4.743 7.659 8.584 1.00 91.19 101 ALA A C 1
ATOM 773 O O . ALA A 1 101 ? -5.307 7.683 9.671 1.00 91.19 101 ALA A O 1
ATOM 774 N N . SER A 1 102 ? -5.422 7.521 7.450 1.00 90.56 102 SER A N 1
ATOM 775 C CA . SER A 1 102 ? -6.882 7.335 7.414 1.00 90.56 102 SER A CA 1
ATOM 776 C C . SER A 1 102 ? -7.309 5.886 7.637 1.00 90.56 102 SER A C 1
ATOM 778 O O . SER A 1 102 ? -8.460 5.617 7.982 1.00 90.56 102 SER A O 1
ATOM 780 N N . GLY A 1 103 ? -6.375 4.956 7.452 1.00 92.31 103 GLY A N 1
ATOM 781 C CA . GLY A 1 103 ? -6.563 3.552 7.762 1.00 92.31 103 GLY A CA 1
ATOM 782 C C . GLY A 1 103 ? -5.255 2.778 7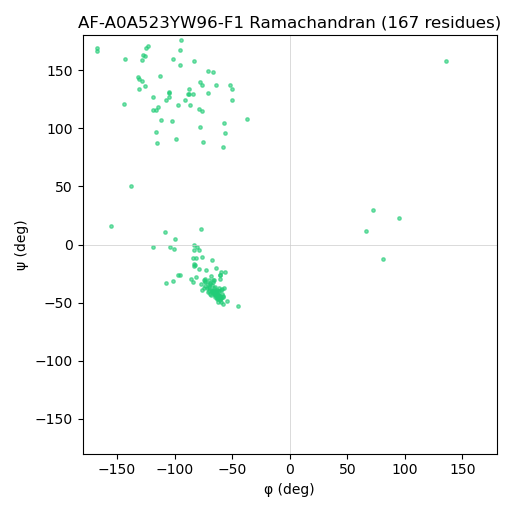.750 1.00 92.31 103 GLY A C 1
ATOM 783 O O . GLY A 1 103 ? -4.232 3.264 7.261 1.00 92.31 103 GLY A O 1
ATOM 784 N N . ILE A 1 104 ? -5.318 1.569 8.290 1.00 94.31 104 ILE A N 1
ATOM 785 C CA . ILE A 1 104 ? -4.207 0.649 8.495 1.00 94.31 104 ILE A CA 1
ATOM 786 C C . ILE A 1 104 ? -4.553 -0.691 7.842 1.00 94.31 104 ILE A C 1
ATOM 788 O O . ILE A 1 104 ? -5.665 -1.196 8.004 1.00 94.31 104 ILE A O 1
ATOM 792 N N . VAL A 1 105 ? -3.590 -1.287 7.139 1.00 94.69 105 VAL A N 1
ATOM 793 C CA . VAL A 1 105 ? -3.599 -2.721 6.825 1.00 94.69 105 VAL A CA 1
ATOM 794 C C . VAL A 1 105 ? -2.533 -3.398 7.665 1.00 94.69 105 VAL A C 1
ATOM 796 O O . VAL A 1 105 ? -1.370 -3.001 7.606 1.00 94.69 105 VAL A O 1
ATOM 799 N N . ALA A 1 106 ? -2.928 -4.411 8.427 1.00 95.06 106 ALA A N 1
ATOM 800 C CA . ALA A 1 106 ? -2.058 -5.128 9.351 1.00 95.06 106 ALA A CA 1
ATOM 801 C C . ALA A 1 106 ? -2.393 -6.620 9.377 1.00 95.06 106 ALA A C 1
ATOM 803 O O . ALA A 1 106 ? -3.477 -7.032 8.975 1.00 95.06 106 ALA A O 1
ATOM 804 N N . GLU A 1 107 ? -1.461 -7.448 9.826 1.00 94.50 107 GLU A N 1
ATOM 805 C CA . GLU A 1 107 ? -1.657 -8.885 9.941 1.00 94.50 107 GLU A CA 1
ATOM 806 C C . GLU A 1 107 ? -2.489 -9.238 11.178 1.00 94.50 107 GLU A C 1
ATOM 808 O O . GLU A 1 107 ? -2.295 -8.676 12.254 1.00 94.50 107 GLU A O 1
ATOM 813 N N . LEU A 1 108 ? -3.390 -10.213 11.034 1.00 89.56 108 LEU A N 1
ATOM 814 C CA . LEU A 1 108 ? -4.270 -10.729 12.095 1.00 89.56 108 LEU A CA 1
ATOM 815 C C . LEU A 1 108 ? -3.503 -11.232 13.325 1.00 89.56 108 LEU A C 1
ATOM 817 O O . LEU A 1 108 ? -4.052 -11.308 14.418 1.00 89.56 108 LEU A O 1
ATOM 821 N N . THR A 1 109 ? -2.241 -11.610 13.144 1.00 86.00 109 THR A N 1
ATOM 822 C CA . THR A 1 109 ? -1.362 -12.088 14.213 1.00 86.00 109 THR A CA 1
ATOM 823 C C . THR A 1 109 ? -0.842 -10.960 15.105 1.00 86.00 109 THR A C 1
ATOM 825 O O . THR A 1 109 ? -0.251 -11.248 16.145 1.00 86.00 109 THR A O 1
ATOM 828 N N . TYR A 1 110 ? -1.040 -9.690 14.730 1.00 84.81 110 TYR A N 1
ATOM 829 C CA . TYR A 1 110 ? -0.584 -8.556 15.521 1.00 84.81 110 TYR A CA 1
ATOM 830 C C . TYR A 1 110 ? -1.540 -8.296 16.702 1.00 84.81 110 TYR A C 1
ATOM 832 O O . TYR A 1 110 ? -2.695 -7.932 16.486 1.00 84.81 110 TYR A O 1
ATOM 840 N N . PRO A 1 111 ? -1.088 -8.430 17.964 1.00 68.06 111 PRO A N 1
ATOM 841 C CA . PRO A 1 111 ? -1.962 -8.474 19.145 1.00 68.06 111 PRO A CA 1
ATOM 842 C C . PRO A 1 111 ? -2.515 -7.106 19.588 1.00 68.06 111 PRO A C 1
ATOM 844 O O . PRO A 1 111 ? -3.004 -6.974 20.704 1.00 68.06 111 PRO A O 1
ATOM 847 N N . LYS A 1 112 ? -2.396 -6.068 18.753 1.00 75.31 112 LYS A N 1
ATOM 848 C CA . LYS A 1 112 ? -2.718 -4.676 19.098 1.00 75.31 112 LYS A CA 1
ATOM 849 C C . LYS A 1 112 ? -3.471 -3.978 17.964 1.00 75.31 112 LYS A C 1
ATOM 851 O O . LYS A 1 112 ? -3.045 -2.944 17.465 1.00 75.31 112 LYS A O 1
ATOM 856 N N . LEU A 1 113 ? -4.532 -4.601 17.464 1.00 77.12 113 LEU A N 1
ATOM 857 C CA . LEU A 1 113 ? -5.416 -3.950 16.489 1.00 77.12 113 LEU A CA 1
ATOM 858 C C . LEU A 1 113 ? -6.647 -3.337 17.159 1.00 77.12 113 LEU A C 1
ATOM 860 O O . LEU A 1 113 ? -7.171 -2.343 16.667 1.00 77.12 113 LEU A O 1
ATOM 864 N N . ASP A 1 114 ? -7.048 -3.877 18.309 1.00 74.19 114 ASP A N 1
ATOM 865 C CA . ASP A 1 114 ? -8.285 -3.497 18.994 1.00 74.19 114 ASP A CA 1
ATOM 866 C C . ASP A 1 114 ? -8.222 -2.109 19.652 1.00 74.19 114 ASP A C 1
ATOM 868 O O . ASP A 1 114 ? -9.259 -1.494 19.864 1.00 74.19 114 ASP A O 1
ATOM 872 N N . HIS A 1 115 ? -7.027 -1.581 19.953 1.00 80.94 115 HIS A N 1
ATOM 873 C CA . HIS A 1 115 ? -6.871 -0.249 20.563 1.00 80.94 115 HIS A CA 1
ATOM 874 C C . HIS A 1 115 ? -6.961 0.906 19.555 1.00 80.94 115 HIS A C 1
ATOM 876 O O . HIS A 1 115 ? -6.852 2.071 19.937 1.00 80.94 115 HIS A O 1
ATOM 882 N N . ILE A 1 116 ? -7.113 0.601 18.264 1.00 82.00 116 ILE A N 1
ATOM 883 C CA . ILE A 1 116 ? -7.119 1.583 17.182 1.00 82.00 116 ILE A CA 1
ATOM 884 C C . ILE A 1 116 ? -8.569 1.898 16.801 1.00 82.00 116 ILE A C 1
ATOM 886 O O . ILE A 1 116 ? -9.159 1.263 15.927 1.00 82.00 116 ILE A O 1
ATOM 890 N N . GLU A 1 117 ? -9.146 2.909 17.448 1.00 76.00 117 GLU A N 1
ATOM 891 C CA . GLU A 1 117 ? -10.560 3.271 17.261 1.00 76.00 117 GLU A CA 1
ATOM 892 C C . GLU A 1 117 ? -10.778 4.389 16.225 1.00 76.00 117 GLU A C 1
ATOM 894 O O . GLU A 1 117 ? -11.818 4.443 15.569 1.00 76.00 117 GLU A O 1
ATOM 899 N N . ASP A 1 118 ? -9.788 5.258 16.006 1.00 82.50 118 ASP A N 1
ATOM 900 C CA . ASP A 1 118 ? -9.975 6.485 15.211 1.00 82.50 118 ASP A CA 1
ATOM 901 C C . ASP A 1 118 ? -9.868 6.284 13.690 1.00 82.50 118 ASP A C 1
ATOM 903 O O . ASP A 1 118 ? -10.299 7.133 12.899 1.00 82.50 118 ASP A O 1
ATOM 907 N N . VAL A 1 119 ? -9.293 5.160 13.256 1.00 89.00 119 VAL A N 1
ATOM 908 C CA . VAL A 1 119 ? -8.992 4.881 11.845 1.00 89.00 119 VAL A CA 1
ATOM 909 C C . VAL A 1 119 ? -9.540 3.522 11.422 1.00 89.00 119 VAL A C 1
ATOM 911 O O . VAL A 1 119 ? -9.810 2.649 12.245 1.00 89.00 119 VAL A O 1
ATOM 914 N N . ALA A 1 120 ? -9.735 3.323 10.118 1.00 91.75 120 ALA A N 1
ATOM 915 C CA . ALA A 1 120 ? -10.154 2.021 9.610 1.00 91.75 120 ALA A CA 1
ATOM 916 C C . ALA A 1 120 ? -9.006 1.010 9.712 1.00 91.75 120 ALA A C 1
ATOM 918 O O . ALA A 1 120 ? -7.910 1.281 9.231 1.00 91.75 120 ALA A O 1
ATOM 919 N N . VAL A 1 121 ? -9.263 -0.174 10.266 1.00 93.31 121 VAL A N 1
ATOM 920 C CA . VAL A 1 121 ? -8.272 -1.256 10.338 1.00 93.31 121 VAL A CA 1
ATOM 921 C C . VAL A 1 121 ? -8.757 -2.447 9.527 1.00 93.31 121 VAL A C 1
ATOM 923 O O . VAL A 1 121 ? -9.775 -3.057 9.858 1.00 93.31 121 VAL A O 1
ATOM 926 N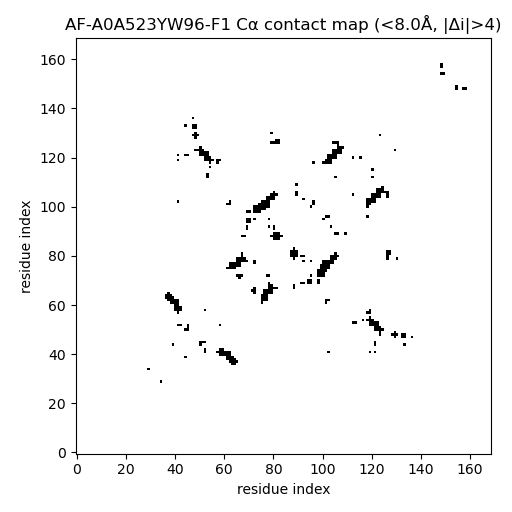 N . VAL A 1 122 ? -8.023 -2.773 8.464 1.00 94.19 122 VAL A N 1
ATOM 927 C CA . VAL A 1 122 ? -8.228 -3.980 7.659 1.00 94.19 122 VAL A CA 1
ATOM 928 C C . VAL A 1 122 ? -7.170 -4.999 8.054 1.00 94.19 122 VAL A C 1
ATOM 930 O O . VAL A 1 122 ? -5.996 -4.864 7.708 1.00 94.19 122 VAL A O 1
ATOM 933 N N . ALA A 1 123 ? -7.586 -6.028 8.781 1.00 93.94 123 ALA A N 1
ATOM 934 C CA . ALA A 1 123 ? -6.695 -7.100 9.184 1.00 93.94 123 ALA A CA 1
ATOM 935 C C . ALA A 1 123 ? -6.639 -8.192 8.111 1.00 93.94 123 ALA A C 1
ATOM 937 O O . ALA A 1 123 ? -7.669 -8.637 7.602 1.00 93.94 123 ALA A O 1
ATOM 938 N N . VAL A 1 124 ? -5.440 -8.646 7.769 1.00 95.25 124 VAL A N 1
ATOM 939 C CA . VAL A 1 124 ? -5.188 -9.639 6.717 1.00 95.25 124 VAL A CA 1
ATOM 940 C C . VAL A 1 124 ? -4.341 -10.791 7.247 1.00 95.25 124 VAL A C 1
ATOM 942 O O . VAL A 1 124 ? -3.690 -10.677 8.274 1.00 95.25 124 VAL A O 1
ATOM 945 N N . HIS A 1 125 ? -4.311 -11.924 6.551 1.00 94.12 125 HIS A N 1
ATOM 946 C CA . HIS A 1 125 ? -3.432 -13.034 6.947 1.00 94.12 125 HIS A CA 1
ATOM 947 C C . HIS A 1 125 ? -1.957 -12.753 6.630 1.00 94.12 125 HIS A C 1
ATOM 949 O O . HIS A 1 125 ? -1.075 -13.158 7.377 1.00 94.12 125 HIS A O 1
ATOM 955 N N . ASN A 1 126 ? -1.697 -12.067 5.515 1.00 94.56 126 ASN A N 1
ATOM 956 C CA . ASN A 1 126 ? -0.361 -11.704 5.066 1.00 94.56 126 ASN A CA 1
ATOM 957 C C . ASN A 1 126 ? -0.404 -10.320 4.409 1.00 94.56 126 ASN A C 1
ATOM 959 O O . ASN A 1 126 ? -1.125 -10.101 3.429 1.00 94.56 126 ASN A O 1
ATOM 963 N N . SER A 1 127 ? 0.374 -9.390 4.953 1.00 93.94 127 SER A N 1
ATOM 964 C CA . SER A 1 127 ? 0.421 -8.002 4.494 1.00 93.94 127 SER A CA 1
ATOM 965 C C . SER A 1 127 ? 0.976 -7.885 3.065 1.00 93.94 127 SER A C 1
ATOM 967 O O . SER A 1 127 ? 0.404 -7.213 2.203 1.00 93.94 127 SER A O 1
ATOM 969 N N . HIS A 1 128 ? 2.047 -8.607 2.751 1.00 93.25 128 HIS A N 1
ATOM 970 C CA . HIS A 1 128 ? 2.672 -8.571 1.433 1.00 93.25 128 HIS A CA 1
ATOM 971 C C . HIS A 1 128 ? 1.744 -9.099 0.324 1.00 93.25 128 HIS A C 1
ATOM 973 O O . HIS A 1 128 ? 1.610 -8.479 -0.733 1.00 93.25 128 HIS A O 1
ATOM 979 N N . GLU A 1 129 ? 1.046 -10.209 0.565 1.00 95.31 129 GLU A N 1
ATOM 980 C CA . GLU A 1 129 ? 0.059 -10.745 -0.379 1.00 95.31 129 GLU A CA 1
ATOM 981 C C . GLU A 1 129 ? -1.126 -9.799 -0.574 1.00 95.31 129 GLU A C 1
ATOM 983 O O . GLU A 1 129 ? -1.580 -9.602 -1.703 1.00 95.31 129 GLU A O 1
ATOM 988 N N . ALA A 1 130 ? -1.611 -9.177 0.501 1.00 94.81 130 ALA A N 1
ATOM 989 C CA . ALA A 1 130 ? -2.679 -8.190 0.420 1.00 94.81 130 ALA A CA 1
ATOM 990 C C . ALA A 1 130 ? -2.269 -6.978 -0.440 1.00 94.81 130 ALA A C 1
ATOM 992 O O . ALA A 1 130 ? -3.053 -6.529 -1.281 1.00 94.81 130 ALA A O 1
ATOM 993 N N . MET A 1 131 ? -1.022 -6.505 -0.318 1.00 93.88 131 MET A N 1
ATOM 994 C CA . MET A 1 131 ? -0.479 -5.443 -1.173 1.00 93.88 131 MET A CA 1
ATOM 995 C C . MET A 1 131 ? -0.436 -5.870 -2.646 1.00 93.88 131 MET A C 1
ATOM 997 O O . MET A 1 131 ? -0.830 -5.105 -3.528 1.00 93.88 131 MET A O 1
ATOM 1001 N N . ILE A 1 132 ? -0.006 -7.106 -2.931 1.00 94.31 132 ILE A N 1
ATOM 1002 C CA . ILE A 1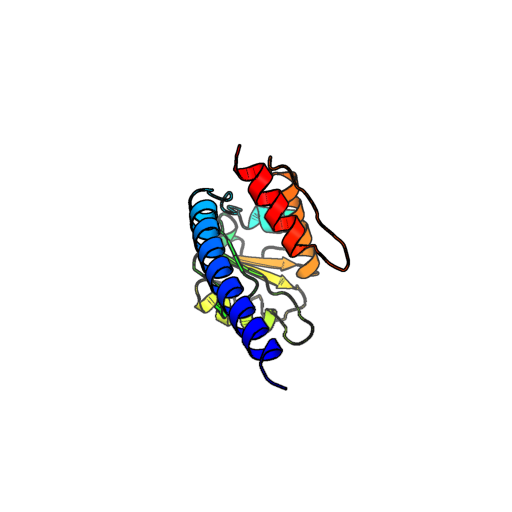 132 ? 0.007 -7.651 -4.297 1.00 94.31 132 ILE A CA 1
ATOM 1003 C C . ILE A 1 132 ? -1.410 -7.713 -4.876 1.00 94.31 132 ILE A C 1
ATOM 1005 O O . ILE A 1 132 ? -1.611 -7.316 -6.025 1.00 94.31 132 ILE A O 1
ATOM 1009 N N . LYS A 1 133 ? -2.402 -8.175 -4.102 1.00 95.06 133 LYS A N 1
ATOM 1010 C CA . LYS A 1 133 ? -3.809 -8.218 -4.539 1.00 95.06 133 LYS A CA 1
ATOM 1011 C C . LYS A 1 133 ? -4.335 -6.824 -4.871 1.00 95.06 133 LYS A C 1
ATOM 1013 O O . LYS A 1 133 ? -4.937 -6.641 -5.927 1.00 95.06 133 LYS A O 1
ATOM 1018 N N . LEU A 1 134 ? -4.051 -5.835 -4.021 1.00 92.81 134 LEU A N 1
ATOM 1019 C CA . LEU A 1 134 ? -4.434 -4.444 -4.264 1.00 92.81 134 LEU A CA 1
ATOM 1020 C C . LEU A 1 134 ? -3.770 -3.887 -5.534 1.00 92.81 134 LEU A C 1
ATOM 1022 O O . LEU A 1 134 ? -4.439 -3.295 -6.380 1.00 92.81 134 LEU A O 1
ATOM 1026 N N . ALA A 1 135 ? -2.468 -4.122 -5.710 1.00 91.25 135 ALA A N 1
ATOM 1027 C CA . ALA A 1 135 ? -1.740 -3.703 -6.905 1.00 91.25 135 ALA A CA 1
ATOM 1028 C C . ALA A 1 135 ? -2.282 -4.375 -8.179 1.00 91.25 135 ALA A C 1
ATOM 1030 O O . ALA A 1 135 ? -2.413 -3.723 -9.217 1.00 91.25 135 ALA A O 1
ATOM 1031 N N . LYS A 1 136 ? -2.633 -5.666 -8.104 1.00 92.62 136 LYS A N 1
ATOM 1032 C CA . LYS A 1 136 ? -3.250 -6.415 -9.204 1.00 92.62 136 LYS A CA 1
ATOM 1033 C C . LYS A 1 136 ? -4.614 -5.832 -9.574 1.00 92.62 136 LYS A C 1
ATOM 1035 O O . LYS A 1 136 ? -4.835 -5.568 -10.751 1.00 92.62 136 LYS A O 1
ATOM 1040 N N . TYR A 1 137 ? -5.464 -5.547 -8.588 1.00 92.00 137 TYR A N 1
ATOM 1041 C CA . TYR A 1 137 ? -6.756 -4.892 -8.805 1.00 92.00 137 TYR A CA 1
ATOM 1042 C C . TYR A 1 137 ? -6.603 -3.562 -9.561 1.00 92.00 137 TYR A C 1
ATOM 1044 O O . TYR A 1 137 ? -7.262 -3.341 -10.578 1.00 92.00 137 TYR A O 1
ATOM 1052 N N . TYR A 1 138 ? -5.680 -2.693 -9.133 1.00 89.31 138 TYR A N 1
ATOM 1053 C CA . TYR A 1 138 ? -5.411 -1.432 -9.837 1.00 89.31 138 TYR A CA 1
ATOM 1054 C C . TYR A 1 138 ? -4.834 -1.630 -11.241 1.00 89.31 138 TYR A C 1
ATOM 1056 O O . TYR A 1 138 ? -5.155 -0.879 -12.161 1.00 89.31 138 TYR A O 1
ATOM 1064 N N . ARG A 1 139 ? -3.987 -2.644 -11.434 1.00 89.44 139 ARG A N 1
ATOM 1065 C CA . ARG A 1 139 ? -3.440 -2.977 -12.752 1.00 89.44 139 ARG A CA 1
ATOM 1066 C C . ARG A 1 139 ? -4.531 -3.434 -13.721 1.00 89.44 139 ARG A C 1
ATOM 1068 O O . ARG A 1 139 ? -4.512 -3.008 -14.868 1.00 89.44 139 ARG A O 1
ATOM 1075 N N . GLU A 1 140 ? -5.450 -4.282 -13.272 1.00 89.69 140 GLU A N 1
ATOM 1076 C CA . GLU A 1 140 ? -6.531 -4.848 -14.094 1.00 89.69 140 GLU A CA 1
ATOM 1077 C C . GLU A 1 140 ? -7.630 -3.829 -14.411 1.00 89.69 140 GLU A C 1
ATOM 1079 O O . GLU A 1 140 ? -8.227 -3.876 -15.483 1.00 89.69 140 GLU A O 1
ATOM 1084 N N . THR A 1 141 ? -7.876 -2.882 -13.506 1.00 87.56 141 THR A N 1
ATOM 1085 C CA . THR A 1 141 ? -8.862 -1.807 -13.711 1.00 87.56 141 THR A CA 1
ATOM 1086 C C . THR A 1 141 ? -8.318 -0.634 -14.527 1.00 87.56 141 THR A C 1
ATOM 1088 O O . THR A 1 141 ? -9.087 0.166 -15.065 1.00 87.56 141 THR A O 1
ATOM 1091 N N . SER A 1 142 ? -6.995 -0.522 -14.653 1.00 86.62 142 SER A N 1
ATOM 1092 C CA . SER A 1 142 ? -6.359 0.536 -15.427 1.00 86.62 142 SER A CA 1
ATOM 1093 C C . SER A 1 142 ? -6.460 0.280 -16.930 1.00 86.62 142 SER A C 1
ATOM 1095 O O . SER A 1 142 ? -6.192 -0.811 -17.425 1.00 86.62 142 SER A O 1
ATOM 1097 N N . ARG A 1 143 ? -6.768 1.339 -17.687 1.00 87.38 143 ARG A N 1
ATOM 1098 C CA . ARG A 1 143 ? -6.734 1.331 -19.161 1.00 87.38 143 ARG A CA 1
ATOM 1099 C C . ARG A 1 143 ? -5.331 1.578 -19.728 1.00 87.38 143 ARG A C 1
ATOM 1101 O O . ARG A 1 143 ? -5.166 1.653 -20.945 1.00 87.38 143 ARG A O 1
ATOM 1108 N N . ALA A 1 144 ? -4.331 1.767 -18.867 1.00 87.38 144 ALA A N 1
ATOM 1109 C CA . ALA A 1 144 ? -2.963 2.016 -19.293 1.00 87.38 144 ALA A CA 1
ATOM 1110 C C . ALA A 1 144 ? -2.363 0.786 -19.991 1.00 87.38 144 ALA A C 1
ATOM 1112 O O . ALA A 1 144 ? -2.649 -0.360 -19.646 1.00 87.38 144 ALA A O 1
ATOM 1113 N N . ARG A 1 145 ? -1.468 1.022 -20.956 1.00 87.31 145 ARG A N 1
ATOM 1114 C CA . ARG A 1 145 ? -0.626 -0.044 -21.511 1.00 87.31 145 ARG A CA 1
ATOM 1115 C C . ARG A 1 145 ? 0.587 -0.232 -20.610 1.00 87.31 14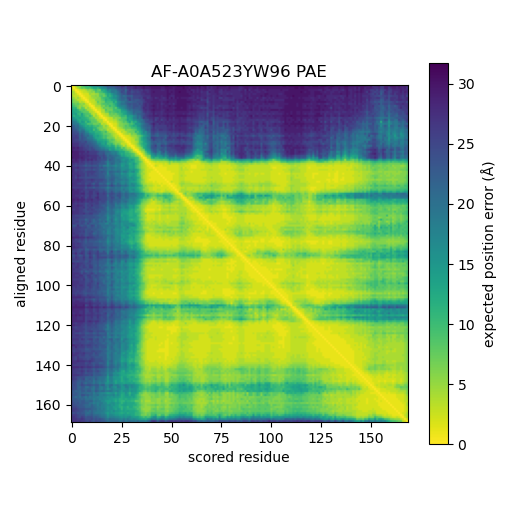5 ARG A C 1
ATOM 1117 O O . ARG A 1 145 ? 1.280 0.731 -20.292 1.00 87.31 145 ARG A O 1
ATOM 1124 N N . PHE A 1 146 ? 0.862 -1.474 -20.225 1.00 89.62 146 PHE A N 1
ATOM 1125 C CA . PHE A 1 146 ? 1.973 -1.805 -19.338 1.00 89.62 146 PHE A CA 1
ATOM 1126 C C . PHE A 1 146 ? 3.126 -2.441 -20.114 1.00 89.62 146 PHE A C 1
ATOM 1128 O O . PHE A 1 146 ? 2.925 -3.413 -20.837 1.00 89.62 146 PHE A O 1
ATOM 1135 N N . VAL A 1 147 ? 4.344 -1.944 -19.898 1.00 90.69 147 VAL A N 1
ATOM 1136 C CA . VAL A 1 147 ? 5.587 -2.525 -20.427 1.00 90.69 147 VAL A CA 1
ATOM 1137 C C . VAL A 1 147 ? 6.468 -2.928 -19.248 1.00 90.69 147 VAL A C 1
ATOM 1139 O O . VAL A 1 147 ? 6.719 -2.119 -18.357 1.00 90.69 147 VAL A O 1
ATOM 1142 N N . ALA A 1 148 ? 6.927 -4.180 -19.227 1.00 92.00 148 ALA A N 1
ATOM 1143 C CA . ALA A 1 148 ? 7.857 -4.682 -18.220 1.00 92.00 148 ALA A CA 1
ATOM 1144 C C . ALA A 1 148 ? 9.257 -4.815 -18.830 1.00 92.00 148 ALA A C 1
ATOM 1146 O O . ALA A 1 148 ? 9.430 -5.462 -19.859 1.00 92.00 148 ALA A O 1
ATOM 1147 N N . ILE A 1 149 ? 10.257 -4.211 -18.187 1.00 92.50 149 ILE A N 1
ATOM 1148 C CA . ILE A 1 149 ? 11.659 -4.265 -18.616 1.00 92.50 149 ILE A CA 1
ATOM 1149 C C . ILE A 1 149 ? 12.444 -5.032 -17.555 1.00 92.50 149 ILE A C 1
ATOM 1151 O O . ILE A 1 149 ? 12.528 -4.608 -16.402 1.00 92.50 149 ILE A O 1
ATOM 1155 N N . THR A 1 150 ? 13.024 -6.160 -17.953 1.00 93.25 150 THR A N 1
ATOM 1156 C CA . THR A 1 150 ? 13.828 -7.044 -17.099 1.00 93.25 150 THR A CA 1
ATOM 1157 C C . THR A 1 150 ? 15.218 -7.265 -17.704 1.00 93.25 150 THR A C 1
ATOM 1159 O O . THR A 1 150 ? 15.478 -6.868 -18.837 1.00 93.25 150 THR A O 1
ATOM 1162 N N . GLY A 1 151 ? 16.128 -7.866 -16.938 1.00 92.12 151 GLY A N 1
ATOM 1163 C CA . GLY A 1 151 ? 17.499 -8.178 -17.352 1.00 92.12 151 GLY A CA 1
ATOM 1164 C C . GLY A 1 151 ? 18.528 -7.823 -16.283 1.00 92.12 151 GLY A C 1
ATOM 1165 O O . GLY A 1 151 ? 18.272 -6.991 -15.413 1.00 92.12 151 GLY A O 1
ATOM 1166 N N . SER A 1 152 ? 19.712 -8.433 -16.320 1.00 91.31 152 SER A N 1
ATOM 1167 C CA . SER A 1 152 ? 20.759 -8.180 -15.316 1.00 91.31 152 SER A CA 1
ATOM 1168 C C . SER A 1 152 ? 21.276 -6.738 -15.384 1.00 91.31 152 SER A C 1
ATOM 1170 O O . SER A 1 152 ? 21.371 -6.067 -14.358 1.00 91.31 152 SER A O 1
ATOM 1172 N N . ASN A 1 153 ? 21.461 -6.207 -16.597 1.00 92.06 153 ASN A N 1
ATOM 1173 C CA . ASN A 1 153 ? 21.986 -4.864 -16.865 1.00 92.06 153 ASN A CA 1
ATOM 1174 C C . ASN A 1 153 ? 21.040 -4.054 -17.769 1.00 92.06 153 ASN A C 1
ATOM 1176 O O . ASN A 1 153 ? 20.164 -4.613 -18.419 1.00 92.06 153 ASN A O 1
ATOM 1180 N N . GLY A 1 154 ? 21.195 -2.728 -17.802 1.00 90.19 154 GLY A N 1
ATOM 1181 C CA . GLY A 1 154 ? 20.514 -1.855 -18.772 1.00 90.19 154 GLY A CA 1
ATOM 1182 C C . GLY A 1 154 ? 19.060 -1.469 -18.466 1.00 90.19 154 GLY A C 1
ATOM 1183 O O . GLY A 1 154 ? 18.578 -0.511 -19.056 1.00 90.19 154 GLY A O 1
ATOM 1184 N N . LYS A 1 155 ? 18.382 -2.114 -17.503 1.00 95.81 155 LYS A N 1
ATOM 1185 C CA . LYS A 1 155 ? 16.965 -1.857 -17.145 1.00 95.81 155 LYS A CA 1
ATOM 1186 C C . LYS A 1 155 ? 16.601 -0.372 -17.032 1.00 95.81 155 LYS A C 1
ATOM 1188 O O . LYS A 1 155 ? 15.655 0.078 -17.670 1.00 95.81 155 LYS A O 1
ATOM 1193 N N . THR A 1 156 ? 17.357 0.394 -16.243 1.00 89.69 156 THR A N 1
ATOM 1194 C CA . THR A 1 156 ? 17.092 1.824 -16.018 1.00 89.69 156 THR A CA 1
ATOM 1195 C C . THR A 1 156 ? 17.266 2.639 -17.297 1.00 89.69 156 THR A C 1
ATOM 1197 O O . THR A 1 156 ? 16.402 3.446 -17.624 1.00 89.69 156 THR A O 1
ATOM 1200 N N . THR A 1 157 ? 18.342 2.392 -18.051 1.00 93.88 157 THR A N 1
ATOM 1201 C CA . THR A 1 157 ? 18.616 3.077 -19.322 1.00 93.88 157 THR A CA 1
ATOM 1202 C C . THR A 1 157 ? 17.538 2.772 -20.358 1.00 93.88 157 THR A C 1
ATOM 1204 O O . THR A 1 157 ? 17.009 3.688 -20.979 1.00 93.88 157 THR A O 1
ATOM 1207 N N . THR A 1 158 ? 17.159 1.501 -20.511 1.00 94.12 158 THR A N 1
ATOM 1208 C CA . THR A 1 158 ? 16.106 1.080 -21.442 1.00 94.12 158 THR A CA 1
ATOM 1209 C C . THR A 1 158 ? 14.744 1.648 -21.044 1.00 94.12 158 THR A C 1
ATOM 1211 O O . THR A 1 158 ? 14.016 2.114 -21.916 1.00 94.12 158 THR A O 1
ATOM 1214 N N . LYS A 1 159 ? 14.412 1.680 -19.742 1.00 93.88 159 LYS A N 1
ATOM 1215 C CA . LYS A 1 159 ? 13.181 2.308 -19.231 1.00 93.88 159 LYS A CA 1
ATOM 1216 C C . LYS A 1 159 ? 13.107 3.785 -19.611 1.00 93.88 159 LYS A C 1
ATOM 1218 O O . LYS A 1 159 ? 12.062 4.242 -20.061 1.00 93.88 159 LYS A O 1
ATOM 1223 N N . GLU A 1 160 ? 14.208 4.513 -19.454 1.00 91.88 160 GLU A N 1
ATOM 1224 C CA . GLU A 1 160 ? 14.257 5.942 -19.763 1.00 91.88 160 GLU A CA 1
ATOM 1225 C C . GLU A 1 160 ? 14.132 6.213 -21.266 1.00 91.88 160 GLU A C 1
ATOM 1227 O O . GLU A 1 160 ? 13.360 7.072 -21.684 1.00 91.88 160 GLU A O 1
ATOM 1232 N N . LEU A 1 161 ? 14.832 5.438 -22.099 1.00 93.06 161 LEU A N 1
ATOM 1233 C CA . LEU A 1 161 ? 14.711 5.549 -23.554 1.00 93.06 161 LEU A CA 1
ATOM 1234 C C . LEU A 1 161 ? 13.284 5.251 -24.029 1.00 93.06 161 LEU A C 1
ATOM 1236 O O . LEU A 1 161 ? 12.736 6.018 -24.818 1.00 93.06 161 LEU A O 1
ATOM 1240 N N . ALA A 1 162 ? 12.666 4.179 -23.520 1.00 91.69 162 ALA A N 1
ATOM 1241 C CA . ALA A 1 162 ? 11.286 3.831 -23.846 1.00 91.69 162 ALA A CA 1
ATOM 1242 C C . ALA A 1 162 ? 10.311 4.956 -23.464 1.00 91.69 162 ALA A C 1
ATOM 1244 O O . ALA A 1 162 ? 9.446 5.304 -24.265 1.00 91.69 162 ALA A O 1
ATOM 1245 N N . PHE A 1 163 ? 10.483 5.565 -22.285 1.00 89.88 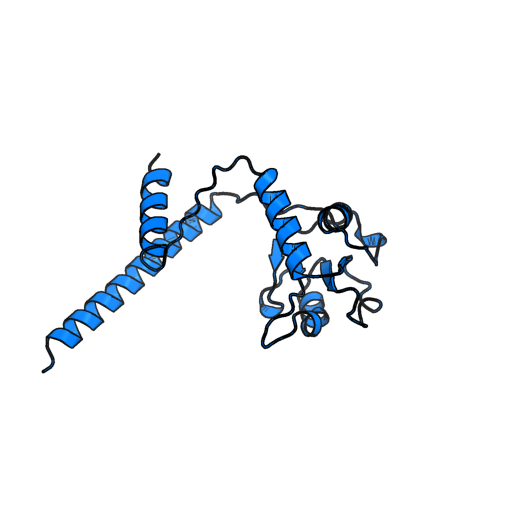163 PHE A N 1
ATOM 1246 C CA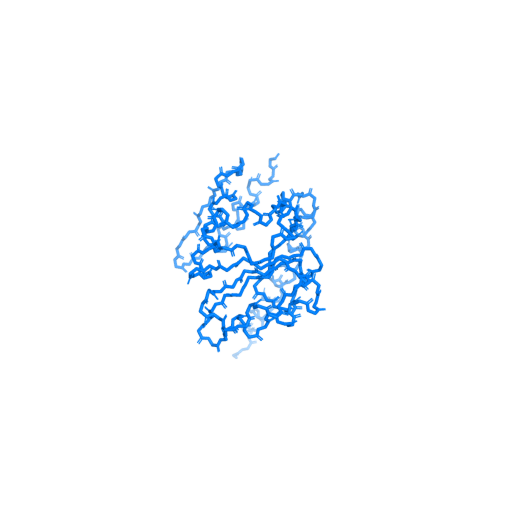 . PHE A 1 163 ? 9.680 6.711 -21.856 1.00 89.88 163 PHE A CA 1
ATOM 1247 C C . PHE A 1 163 ? 9.792 7.878 -22.842 1.00 89.88 163 PHE A C 1
ATOM 1249 O O . PHE A 1 163 ? 8.774 8.349 -23.339 1.00 89.88 163 PHE A O 1
ATOM 1256 N N . ARG A 1 164 ? 11.011 8.294 -23.212 1.00 91.56 164 ARG A N 1
ATOM 1257 C CA . ARG A 1 164 ? 11.203 9.420 -24.147 1.00 91.56 164 ARG A CA 1
ATOM 1258 C C . ARG A 1 164 ? 10.563 9.168 -25.512 1.00 91.56 164 ARG A C 1
ATOM 1260 O O . ARG A 1 164 ? 9.977 10.085 -26.078 1.00 91.56 164 ARG A O 1
ATOM 1267 N N . LEU A 1 165 ? 10.649 7.941 -26.026 1.00 91.44 165 LEU A N 1
ATOM 1268 C CA . LEU A 1 165 ? 10.041 7.578 -27.309 1.00 91.44 165 LEU A CA 1
ATOM 1269 C C . LEU A 1 165 ? 8.509 7.616 -27.255 1.00 91.44 165 LEU A C 1
ATOM 1271 O O . LEU A 1 165 ? 7.883 8.112 -28.185 1.00 91.44 165 LEU A O 1
ATOM 1275 N N . ILE A 1 166 ? 7.911 7.117 -26.172 1.00 89.38 166 ILE A N 1
ATOM 1276 C CA . ILE A 1 166 ? 6.451 7.044 -26.022 1.00 89.38 166 ILE A CA 1
ATOM 1277 C C . ILE A 1 166 ? 5.853 8.416 -25.679 1.00 89.38 166 ILE A C 1
ATOM 1279 O O . ILE A 1 166 ? 4.755 8.718 -26.123 1.00 89.38 166 ILE A O 1
ATOM 1283 N N . SER A 1 167 ? 6.563 9.256 -24.920 1.00 83.62 167 SER A N 1
ATOM 1284 C CA . SER A 1 167 ? 6.074 10.568 -24.465 1.00 83.62 167 SER A CA 1
ATOM 1285 C C . SER A 1 167 ? 6.241 11.711 -25.471 1.00 83.62 167 SER A C 1
ATOM 1287 O O . SER A 1 167 ? 5.839 12.829 -25.171 1.00 83.62 167 SER A O 1
ATOM 1289 N N . THR A 1 168 ? 6.881 11.469 -26.618 1.00 78.44 168 THR A N 1
ATOM 1290 C CA . THR A 1 168 ? 7.031 12.481 -27.684 1.00 78.44 168 THR A CA 1
ATOM 1291 C C . THR A 1 168 ? 5.803 12.535 -28.607 1.00 78.44 168 THR A C 1
ATOM 1293 O O . THR A 1 168 ? 5.675 13.468 -29.397 1.00 78.44 168 THR A O 1
ATOM 1296 N N . VAL A 1 169 ? 4.908 11.548 -28.503 1.00 51.19 169 VAL A N 1
ATOM 1297 C CA . VAL A 1 169 ? 3.616 11.480 -29.207 1.00 51.19 169 VAL A CA 1
ATOM 1298 C C . VAL A 1 169 ? 2.535 12.128 -28.354 1.00 51.19 169 VAL A C 1
ATOM 1300 O O . VAL A 1 169 ? 1.700 12.851 -28.935 1.00 51.19 169 VAL A O 1
#

Solvent-accessible surface area (backbone atoms only — not comparable to full-atom values): 9572 Å² total; per-residue (Å²): 144,71,66,70,61,54,53,52,54,54,54,53,52,56,50,51,55,51,48,52,52,48,48,52,51,48,50,53,49,56,66,68,41,74,69,75,65,51,73,48,34,47,53,57,49,17,64,61,45,69,27,49,66,78,39,66,92,40,27,83,47,61,30,54,42,79,31,72,45,46,89,75,35,38,69,39,16,28,36,39,24,41,76,53,97,89,51,56,28,65,83,36,46,70,54,19,49,75,45,36,26,47,23,38,36,35,36,68,86,53,96,75,60,85,83,56,78,93,35,25,37,32,32,23,90,46,39,64,61,28,51,50,40,49,51,48,52,55,57,73,72,44,88,72,87,87,84,87,78,77,67,98,66,63,40,70,60,54,52,53,52,52,47,58,66,64,71,73,114

Nearest PDB structures (foldseek):
  4ziy-assembly1_A  TM=8.855E-01  e=1.324E-07  Acinetobacter baumannii AB5075
  4qf5-assembly2_B  TM=8.954E-01  e=3.276E-07  Acinetobacter baumannii AB307-0294
  4qdi-assembly1_A  TM=8.841E-01  e=5.153E-07  Acinetobacter baumannii AB307-0294
  2xja-assembly4_D  TM=8.101E-01  e=5.153E-07  Mycobacterium tuberculosis H37Rv
  2wtz-assembly3_C  TM=7.876E-01  e=1.050E-06  Mycobacterium tuberculosis H37Rv

Radius of gyration: 20.55 Å; Cα contacts (8 Å, |Δi|>4): 227; chains: 1; bounding box: 66×31×50 Å

Foldseek 3Di:
DPDVVVVVVVVVVVVVVVVVVVVVV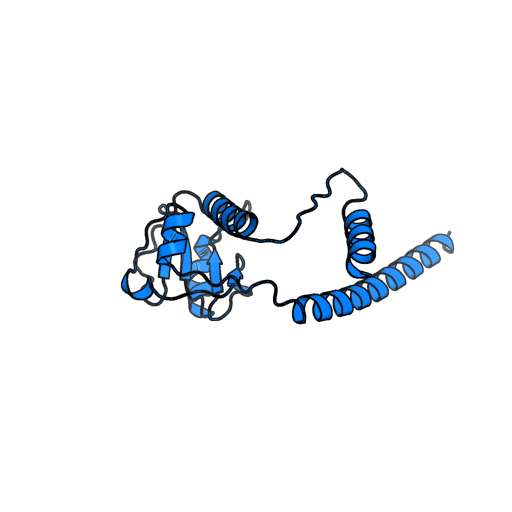VVVVCVVPVPPFQWDFQLVLCVLLVWDKPAVVRRRPTAREEDQDLVPAAARYEHQQACDPVDTSLVCPVSNVVRHHQEYEEEPPRPPPNVDHRHIYTYHNHRVSSVVSVVVVCVVPDPDDDDDADDPDCRVVVVVVVCVVVVVD